Protein AF-A0A8J3SNN5-F1 (afdb_monomer_lite)

pLDDT: mean 92.43, std 6.27, range [60.31, 97.5]

Sequence (48 aa):
MQRLALFDLDNTLVNLDEAFRAWTAEFVDDRRLEHEAVDWFFALDRAG

Radius of gyration: 15.61 Å; chains: 1; bounding box: 32×19×50 Å

Organism: NCBI:txid936338

Secondary structure (DSSP, 8-state):
--------SBTTTB-HHHHHHHHHHHHHHHTT--TTHHHHHHHHHTT-

Structure (mmCIF, N/CA/C/O backbone):
data_AF-A0A8J3SNN5-F1
#
_entry.id   AF-A0A8J3SNN5-F1
#
loop_
_atom_site.group_PDB
_atom_site.id
_atom_site.type_symbol
_atom_site.label_atom_id
_atom_site.label_alt_id
_atom_site.label_comp_id
_atom_site.label_asym_id
_atom_site.label_entity_id
_atom_site.label_seq_id
_atom_site.pdbx_PDB_ins_code
_atom_site.Cartn_x
_atom_site.Cartn_y
_atom_site.Cartn_z
_atom_site.occupancy
_atom_site.B_iso_or_equiv
_atom_site.auth_seq_id
_atom_site.auth_comp_id
_atom_site.auth_asym_id
_atom_site.auth_atom_id
_atom_site.pdbx_PDB_model_num
ATOM 1 N N . MET A 1 1 ? -19.854 3.859 32.223 1.00 75.94 1 MET A N 1
ATOM 2 C CA . MET A 1 1 ? -18.970 4.481 31.213 1.00 75.94 1 MET A CA 1
ATOM 3 C C . MET A 1 1 ? -18.658 3.434 30.157 1.00 75.94 1 MET A C 1
ATOM 5 O O . MET A 1 1 ? -18.070 2.416 30.504 1.00 75.94 1 MET A O 1
ATOM 9 N N . GLN A 1 2 ? -19.108 3.627 28.917 1.00 84.06 2 GLN A N 1
ATOM 10 C CA . GLN A 1 2 ? -18.708 2.768 27.798 1.00 84.06 2 GLN A CA 1
ATOM 11 C C . GLN A 1 2 ? -17.303 3.169 27.340 1.00 84.06 2 GLN A C 1
ATOM 13 O O . GLN A 1 2 ? -17.007 4.357 27.249 1.00 84.06 2 GLN A O 1
ATOM 18 N N . ARG A 1 3 ? -16.435 2.183 27.096 1.00 90.12 3 ARG A N 1
ATOM 19 C CA . ARG A 1 3 ? -15.099 2.413 26.535 1.00 90.12 3 ARG A CA 1
ATOM 20 C C . ARG A 1 3 ? -15.192 2.231 25.027 1.00 90.12 3 ARG A C 1
ATOM 22 O O . ARG A 1 3 ? -15.703 1.206 24.582 1.00 90.12 3 ARG A O 1
ATOM 29 N N . LEU A 1 4 ? -14.713 3.214 24.279 1.00 93.56 4 LEU A N 1
ATOM 30 C CA . LEU A 1 4 ? -14.630 3.165 22.826 1.00 93.56 4 LEU A CA 1
ATOM 31 C C . LEU A 1 4 ? -13.155 3.156 22.422 1.00 93.56 4 LEU A C 1
ATOM 33 O O . LEU A 1 4 ? -12.359 3.885 23.013 1.00 93.56 4 LEU A O 1
ATOM 37 N N . ALA A 1 5 ? -12.817 2.351 21.420 1.00 93.50 5 ALA A N 1
ATOM 38 C CA . ALA A 1 5 ? -11.537 2.409 20.733 1.00 93.50 5 ALA A CA 1
ATOM 39 C C . ALA A 1 5 ? -11.811 2.711 19.261 1.00 93.50 5 ALA A C 1
ATOM 41 O O . ALA A 1 5 ? -12.676 2.083 18.649 1.00 93.50 5 ALA A O 1
ATOM 42 N N . LEU A 1 6 ? -11.102 3.700 18.734 1.00 95.81 6 LEU A N 1
ATOM 43 C CA . LEU A 1 6 ? -11.133 4.074 17.329 1.00 95.81 6 LEU A CA 1
ATOM 44 C C . LEU A 1 6 ? -9.797 3.655 16.738 1.00 95.81 6 LEU A C 1
ATOM 46 O O . LEU A 1 6 ? -8.752 3.931 17.326 1.00 95.81 6 LEU A O 1
ATOM 50 N N . PHE A 1 7 ? -9.861 2.985 15.600 1.00 96.06 7 PHE A N 1
ATOM 51 C CA . PHE A 1 7 ? -8.689 2.586 14.848 1.00 96.06 7 PHE A CA 1
ATOM 52 C C . PHE A 1 7 ? -8.763 3.263 13.496 1.00 96.06 7 PHE A C 1
ATOM 54 O O . PHE A 1 7 ? -9.811 3.253 12.848 1.00 96.06 7 PHE A O 1
ATOM 61 N N . ASP A 1 8 ? -7.649 3.863 13.116 1.00 95.62 8 ASP A N 1
ATOM 62 C CA . ASP A 1 8 ? -7.424 4.263 11.742 1.00 95.62 8 ASP A CA 1
ATOM 63 C C . ASP A 1 8 ? -7.253 3.016 10.861 1.00 95.62 8 ASP A C 1
ATOM 65 O O . ASP A 1 8 ? -6.990 1.924 11.368 1.00 95.62 8 ASP A O 1
ATOM 69 N N . LEU A 1 9 ? -7.437 3.152 9.553 1.00 95.00 9 LEU A N 1
ATOM 70 C CA . LEU A 1 9 ? -7.297 2.035 8.625 1.00 95.00 9 LEU A CA 1
ATOM 71 C C . LEU A 1 9 ? -5.846 1.899 8.163 1.00 95.00 9 LEU A C 1
ATOM 73 O O . LEU A 1 9 ? -5.223 0.847 8.349 1.00 95.00 9 LEU A O 1
ATOM 77 N N . ASP A 1 10 ? -5.314 2.976 7.600 1.00 94.00 10 ASP A N 1
ATOM 78 C CA . ASP A 1 10 ? -4.085 2.960 6.821 1.00 94.00 10 ASP A CA 1
ATOM 79 C C . ASP A 1 10 ? -2.871 2.879 7.737 1.00 94.00 10 ASP A C 1
ATOM 81 O O . ASP A 1 10 ? -2.701 3.655 8.675 1.00 94.00 10 ASP A O 1
ATOM 85 N N . ASN A 1 11 ? -2.045 1.861 7.513 1.00 90.25 11 ASN A N 1
ATOM 86 C CA . ASN A 1 11 ? -0.867 1.548 8.321 1.00 90.25 11 ASN A CA 1
ATOM 87 C C . ASN A 1 11 ? -1.146 1.386 9.834 1.00 90.25 11 ASN A C 1
ATOM 89 O O . ASN A 1 11 ? -0.216 1.321 10.637 1.00 90.25 11 ASN A O 1
ATOM 93 N N . THR A 1 12 ? -2.422 1.244 10.214 1.00 94.50 12 THR A N 1
ATOM 94 C CA . THR A 1 12 ? -2.887 0.934 11.572 1.00 94.50 12 THR A CA 1
ATOM 95 C C . THR A 1 12 ? -3.577 -0.429 11.613 1.00 94.50 12 THR A C 1
ATOM 97 O O . THR A 1 12 ? -3.195 -1.286 12.409 1.00 94.50 12 THR A O 1
ATOM 100 N N . LEU A 1 13 ? -4.570 -0.659 10.748 1.00 96.50 13 LEU A N 1
ATOM 101 C CA . LEU A 1 13 ? -5.240 -1.960 10.598 1.00 96.50 13 LEU A CA 1
ATOM 102 C C . LEU A 1 13 ? -4.790 -2.705 9.341 1.00 96.50 13 LEU A C 1
ATOM 104 O O . LEU A 1 13 ? -4.818 -3.934 9.317 1.00 96.50 13 LEU A O 1
ATOM 108 N N . VAL A 1 14 ? -4.385 -1.972 8.305 1.00 95.12 14 VAL A N 1
ATOM 109 C CA . VAL A 1 14 ? -3.935 -2.518 7.022 1.00 95.12 14 VAL A C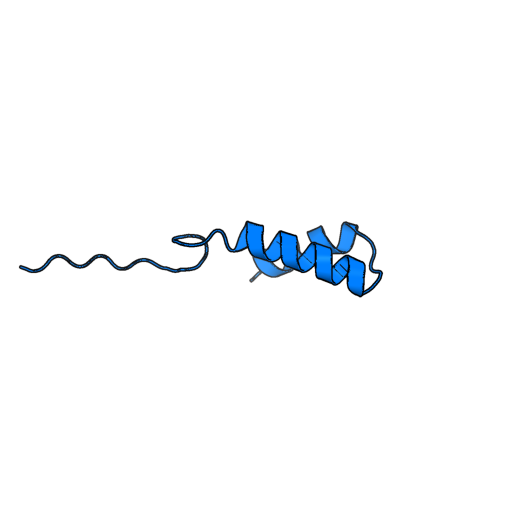A 1
ATOM 110 C C . VAL A 1 14 ? -2.525 -2.027 6.740 1.00 95.12 14 VAL A C 1
ATOM 112 O O . VAL A 1 14 ? -2.247 -0.845 6.895 1.00 95.12 14 VAL A O 1
ATOM 115 N N . ASN A 1 15 ? -1.642 -2.919 6.287 1.00 95.12 15 ASN A N 1
ATOM 116 C CA . ASN A 1 15 ? -0.334 -2.529 5.764 1.00 95.12 15 ASN A CA 1
ATOM 117 C C . ASN A 1 15 ? -0.508 -1.938 4.356 1.00 95.12 15 ASN A C 1
ATOM 119 O O . ASN A 1 15 ? -0.374 -2.643 3.352 1.00 95.12 15 ASN A O 1
ATOM 123 N N . LEU A 1 16 ? -0.895 -0.662 4.300 1.00 94.75 16 LEU A N 1
ATOM 124 C CA . LEU A 1 16 ? 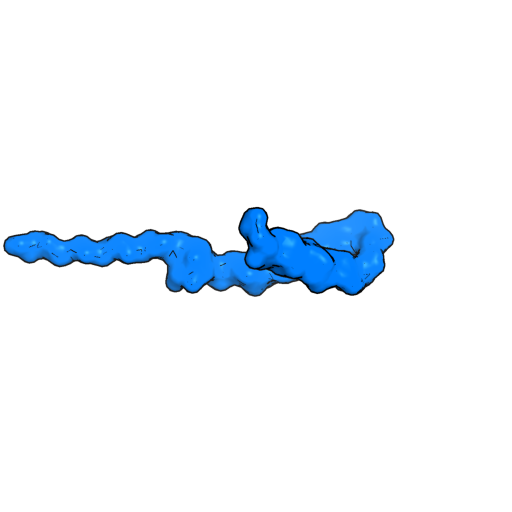-1.145 0.035 3.045 1.00 94.75 16 LEU A CA 1
ATOM 125 C C . LEU A 1 16 ? 0.153 0.185 2.249 1.00 94.75 16 LEU A C 1
ATOM 127 O O . LEU A 1 16 ? 0.120 0.005 1.037 1.00 94.75 16 LEU A O 1
ATOM 131 N N . ASP A 1 17 ? 1.289 0.409 2.916 1.00 93.62 17 ASP A N 1
ATOM 132 C CA . ASP A 1 17 ? 2.601 0.491 2.265 1.00 93.62 17 ASP A CA 1
ATOM 133 C C . ASP A 1 17 ? 2.911 -0.792 1.473 1.00 93.62 17 ASP A C 1
ATOM 135 O O . ASP A 1 17 ? 3.264 -0.752 0.298 1.00 93.62 17 ASP A O 1
ATOM 139 N N . GLU A 1 18 ? 2.755 -1.971 2.069 1.00 94.31 18 GLU A N 1
ATOM 140 C CA . GLU A 1 18 ? 3.038 -3.218 1.348 1.00 94.31 18 GLU A CA 1
ATOM 141 C C . GLU A 1 18 ? 2.071 -3.448 0.178 1.00 94.31 18 GLU A C 1
ATOM 143 O O . GLU A 1 18 ? 2.502 -3.822 -0.917 1.00 94.31 18 GLU A O 1
ATOM 148 N N . ALA A 1 19 ? 0.782 -3.160 0.381 1.00 94.94 19 ALA A N 1
ATOM 149 C CA . ALA A 1 19 ? -0.228 -3.265 -0.667 1.00 94.94 19 ALA A CA 1
ATOM 150 C C . ALA A 1 19 ? 0.050 -2.296 -1.829 1.00 94.94 19 ALA A C 1
ATOM 152 O O . ALA A 1 19 ? -0.012 -2.686 -2.997 1.00 94.94 19 ALA A O 1
ATOM 153 N N . PHE A 1 20 ? 0.413 -1.051 -1.520 1.00 94.75 20 PHE A N 1
ATOM 154 C CA . PHE A 1 20 ? 0.743 -0.035 -2.510 1.00 94.75 20 PHE A CA 1
ATOM 155 C C . PHE A 1 20 ? 2.007 -0.404 -3.289 1.00 94.75 20 PHE A C 1
ATOM 157 O O . PHE A 1 20 ? 2.064 -0.203 -4.503 1.00 94.75 20 PHE A O 1
ATOM 164 N N . ARG A 1 21 ? 2.999 -1.022 -2.636 1.00 94.62 21 ARG A N 1
ATOM 165 C CA . ARG A 1 21 ? 4.219 -1.500 -3.301 1.00 94.62 21 ARG A CA 1
ATOM 166 C C . ARG A 1 21 ? 3.938 -2.611 -4.299 1.00 94.62 21 ARG A C 1
ATOM 168 O O . ARG A 1 21 ? 4.448 -2.551 -5.416 1.00 94.62 21 ARG A O 1
ATOM 175 N N . ALA A 1 22 ? 3.125 -3.592 -3.913 1.00 95.88 22 ALA A N 1
ATOM 176 C CA . ALA A 1 22 ? 2.727 -4.678 -4.804 1.00 95.88 22 ALA A CA 1
ATOM 177 C C . ALA A 1 22 ? 1.966 -4.139 -6.024 1.00 95.88 22 ALA A C 1
ATOM 179 O O . ALA A 1 22 ? 2.346 -4.416 -7.159 1.00 95.88 22 ALA A O 1
ATOM 180 N N . TRP A 1 23 ? 0.970 -3.281 -5.789 1.00 96.12 23 TRP A N 1
ATOM 181 C CA . TRP A 1 23 ? 0.210 -2.640 -6.861 1.00 96.12 23 TRP A CA 1
ATOM 182 C C . TRP A 1 23 ? 1.096 -1.798 -7.792 1.00 96.12 23 TRP A C 1
ATOM 184 O O . TRP A 1 23 ? 0.951 -1.851 -9.010 1.00 96.12 23 TRP A O 1
ATOM 194 N N . THR A 1 24 ? 2.042 -1.036 -7.239 1.00 96.69 24 THR A N 1
ATOM 195 C CA . THR A 1 24 ? 2.941 -0.189 -8.036 1.00 96.69 24 THR A CA 1
ATOM 196 C C . THR A 1 24 ? 3.873 -1.027 -8.907 1.00 96.69 24 THR A C 1
ATOM 198 O O . THR A 1 24 ? 4.133 -0.646 -10.045 1.00 96.69 24 THR A O 1
ATOM 201 N N . ALA A 1 25 ? 4.360 -2.168 -8.409 1.00 95.94 25 ALA A N 1
ATOM 202 C CA . ALA A 1 25 ? 5.165 -3.086 -9.210 1.00 95.94 25 ALA A CA 1
ATOM 203 C C . ALA A 1 25 ? 4.368 -3.626 -10.409 1.00 95.94 25 ALA A C 1
ATOM 205 O O . ALA A 1 25 ? 4.840 -3.534 -11.539 1.00 95.94 25 ALA A O 1
ATOM 206 N N . GLU A 1 26 ? 3.131 -4.082 -10.180 1.00 97.00 26 GLU A N 1
ATOM 207 C CA . GLU A 1 26 ? 2.225 -4.512 -11.256 1.00 97.00 26 GLU A CA 1
ATOM 208 C C . GLU A 1 26 ? 1.963 -3.379 -12.258 1.00 97.00 26 GLU A C 1
ATOM 210 O O . GLU A 1 26 ? 2.042 -3.573 -13.469 1.00 97.00 26 GLU A O 1
ATOM 215 N N . PHE A 1 27 ? 1.720 -2.164 -11.765 1.00 95.94 27 PHE A N 1
ATOM 216 C CA . PHE A 1 27 ? 1.497 -0.992 -12.606 1.00 95.94 27 PHE A CA 1
ATOM 217 C C . PHE A 1 27 ? 2.719 -0.643 -13.467 1.00 95.94 27 PHE A C 1
ATOM 219 O O . PHE A 1 27 ? 2.580 -0.339 -14.653 1.00 95.94 27 PHE A O 1
ATOM 226 N N . VAL A 1 28 ? 3.918 -0.662 -12.883 1.00 96.94 28 VAL A N 1
ATOM 227 C CA . VAL A 1 28 ? 5.178 -0.390 -13.586 1.00 96.94 28 VAL A CA 1
ATOM 228 C C . VAL A 1 28 ? 5.405 -1.417 -14.693 1.00 96.94 28 VAL A C 1
ATOM 230 O O . VAL A 1 28 ? 5.707 -1.021 -15.823 1.00 96.94 28 VAL A O 1
ATOM 233 N N . ASP A 1 29 ? 5.168 -2.696 -14.404 1.00 96.06 29 ASP A N 1
ATOM 234 C CA . ASP A 1 29 ? 5.286 -3.785 -15.373 1.00 96.06 29 ASP A CA 1
ATOM 235 C C . ASP A 1 29 ? 4.265 -3.634 -16.516 1.00 96.06 29 ASP A C 1
ATOM 237 O O . ASP A 1 29 ? 4.639 -3.644 -17.695 1.00 96.06 29 ASP A O 1
ATOM 241 N N . ASP A 1 30 ? 2.992 -3.389 -16.189 1.00 97.50 30 ASP A N 1
ATOM 242 C CA . ASP A 1 30 ? 1.909 -3.178 -17.159 1.00 97.50 30 ASP A CA 1
ATOM 243 C C . ASP A 1 30 ? 2.184 -1.991 -18.091 1.00 97.50 30 ASP A C 1
ATOM 245 O O . ASP A 1 30 ? 1.857 -2.012 -19.285 1.00 97.50 30 ASP A O 1
ATOM 249 N N . ARG A 1 31 ? 2.797 -0.930 -17.558 1.00 96.75 31 ARG A N 1
ATOM 250 C CA . ARG A 1 31 ? 3.158 0.274 -18.316 1.00 96.75 31 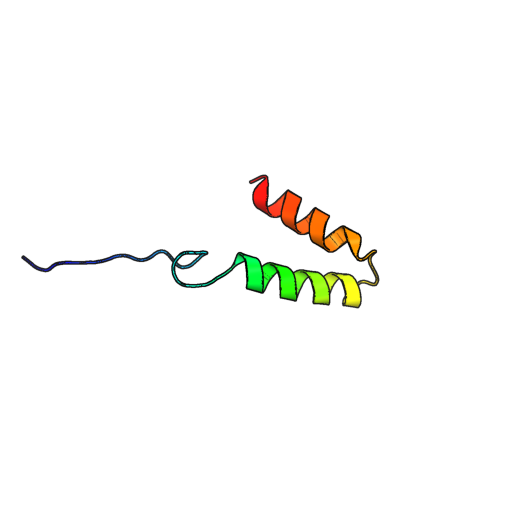ARG A CA 1
ATOM 251 C C . ARG A 1 31 ? 4.529 0.191 -18.980 1.00 96.75 31 ARG A C 1
ATOM 253 O O . ARG A 1 31 ? 4.871 1.116 -19.717 1.00 96.75 31 ARG A O 1
ATOM 260 N N . ARG A 1 32 ? 5.271 -0.907 -18.788 1.00 95.88 32 ARG A N 1
ATOM 261 C CA . ARG A 1 32 ? 6.644 -1.104 -19.285 1.00 95.88 32 ARG A CA 1
ATOM 262 C C . ARG A 1 32 ? 7.580 0.036 -18.880 1.00 95.88 32 ARG A C 1
ATOM 264 O O . ARG A 1 32 ? 8.383 0.503 -19.688 1.00 95.88 32 ARG A O 1
ATOM 271 N N . LEU A 1 33 ? 7.424 0.516 -17.651 1.00 95.31 33 LEU A N 1
ATOM 272 C CA . LEU A 1 33 ? 8.325 1.498 -17.065 1.00 95.31 33 LEU A CA 1
ATOM 273 C C . LEU A 1 33 ? 9.580 0.796 -16.534 1.00 95.31 33 LEU A C 1
ATOM 275 O O . LEU A 1 33 ? 9.621 -0.425 -16.385 1.00 95.31 33 LEU A O 1
ATOM 279 N N . GLU A 1 34 ? 10.621 1.575 -16.260 1.00 93.44 34 GLU A N 1
ATOM 280 C CA . GLU A 1 34 ? 11.806 1.051 -15.585 1.00 93.44 34 GLU A CA 1
ATOM 281 C C . GLU A 1 34 ? 11.445 0.636 -14.156 1.00 93.44 34 GLU A C 1
ATOM 283 O O . GLU A 1 34 ? 10.682 1.323 -13.480 1.00 93.44 34 GLU A O 1
ATOM 288 N N . HIS A 1 35 ? 12.006 -0.477 -13.678 1.00 86.50 35 HIS A N 1
ATOM 289 C CA . HIS A 1 35 ? 11.684 -1.020 -12.352 1.00 86.50 35 HIS A CA 1
ATOM 290 C C . HIS A 1 35 ? 11.990 -0.028 -11.212 1.00 86.50 35 HIS A C 1
ATOM 292 O O . HIS A 1 35 ? 11.297 0.001 -10.198 1.00 86.50 35 HIS A O 1
ATOM 298 N N . GLU A 1 36 ? 12.974 0.850 -11.418 1.00 92.56 36 GLU A N 1
ATOM 299 C CA . GLU A 1 36 ? 13.342 1.947 -10.512 1.00 92.56 36 GLU A CA 1
ATOM 300 C C . GLU A 1 36 ? 12.197 2.959 -10.301 1.00 92.56 36 GLU A C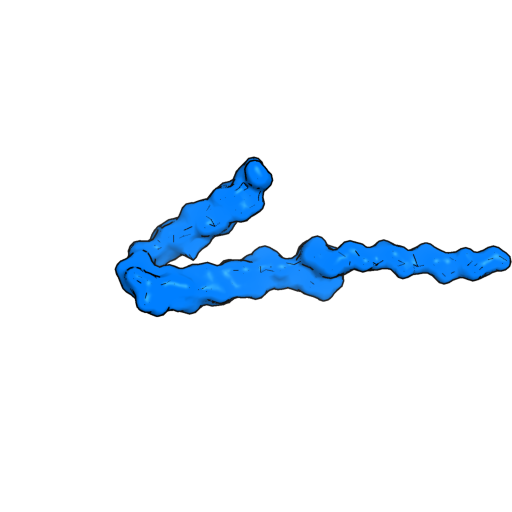 1
ATOM 302 O O . GLU A 1 36 ? 12.165 3.669 -9.294 1.00 92.56 36 GLU A O 1
ATOM 307 N N . ALA A 1 37 ? 11.203 2.993 -11.198 1.00 92.44 37 ALA A N 1
ATOM 308 C CA . ALA A 1 37 ? 10.017 3.828 -11.043 1.00 92.44 37 ALA A CA 1
ATOM 309 C C . ALA A 1 37 ? 9.182 3.447 -9.810 1.00 92.44 37 ALA A C 1
ATOM 311 O O . ALA A 1 37 ? 8.508 4.316 -9.258 1.00 92.44 37 ALA A O 1
ATOM 312 N N . VAL A 1 38 ? 9.245 2.194 -9.337 1.00 92.75 38 VAL A N 1
ATOM 313 C CA . VAL A 1 38 ? 8.543 1.765 -8.112 1.00 92.75 38 VAL A CA 1
ATOM 314 C C . VAL A 1 38 ? 9.029 2.565 -6.903 1.00 92.75 38 VAL A C 1
ATOM 316 O O . VAL A 1 38 ? 8.218 3.084 -6.134 1.00 92.75 38 VAL A O 1
ATOM 319 N N . ASP A 1 39 ? 10.345 2.720 -6.763 1.00 93.31 39 ASP A N 1
ATOM 320 C CA . ASP A 1 39 ? 10.941 3.468 -5.655 1.00 93.31 39 ASP A CA 1
ATOM 321 C C . ASP A 1 39 ? 10.637 4.971 -5.770 1.00 93.31 39 ASP A C 1
ATOM 323 O O . ASP A 1 39 ? 10.431 5.645 -4.759 1.00 93.31 39 ASP A O 1
ATOM 327 N N . TRP A 1 40 ? 10.529 5.492 -6.998 1.00 94.25 40 TRP A N 1
ATOM 328 C CA . TRP A 1 40 ? 10.104 6.872 -7.242 1.00 94.25 40 TRP A CA 1
ATOM 329 C C . TRP A 1 40 ? 8.653 7.130 -6.804 1.00 94.25 40 TRP A C 1
ATOM 331 O O . TRP A 1 40 ? 8.397 8.121 -6.119 1.00 94.25 40 TRP A O 1
ATOM 341 N N . PHE A 1 41 ? 7.713 6.234 -7.130 1.00 92.75 41 PHE A N 1
ATOM 342 C CA . PHE A 1 41 ? 6.320 6.339 -6.671 1.00 92.75 41 PHE A CA 1
ATOM 343 C C . PHE A 1 41 ? 6.220 6.302 -5.141 1.00 92.75 41 PHE A C 1
ATOM 345 O O . PHE A 1 41 ? 5.480 7.093 -4.558 1.00 92.75 41 PHE A O 1
ATOM 352 N N . PHE A 1 42 ? 7.014 5.453 -4.486 1.00 91.62 42 PHE A N 1
ATOM 353 C CA . PHE A 1 42 ? 7.088 5.392 -3.023 1.00 91.62 42 PHE A CA 1
ATOM 354 C C . PHE A 1 42 ? 7.655 6.661 -2.391 1.00 91.62 42 PHE A C 1
ATOM 356 O O . PHE A 1 42 ? 7.179 7.114 -1.350 1.00 91.62 42 PHE A O 1
ATOM 363 N N . ALA A 1 43 ? 8.684 7.242 -3.006 1.00 91.56 43 ALA A N 1
ATOM 364 C CA . ALA A 1 43 ? 9.252 8.498 -2.541 1.00 91.56 43 ALA A CA 1
ATOM 365 C C . ALA A 1 43 ? 8.250 9.657 -2.671 1.00 91.56 43 ALA A C 1
ATOM 367 O O . ALA A 1 43 ? 8.210 10.515 -1.791 1.00 91.56 43 ALA A O 1
ATOM 368 N N . LEU A 1 44 ? 7.439 9.670 -3.737 1.00 91.56 44 LEU A N 1
ATOM 369 C CA . LEU A 1 44 ? 6.407 10.684 -3.956 1.00 91.56 44 LEU A CA 1
ATOM 370 C C . LEU A 1 44 ? 5.259 10.565 -2.945 1.00 91.56 44 LEU A C 1
ATOM 372 O O . LEU A 1 44 ? 4.875 11.572 -2.362 1.00 91.56 44 LEU A O 1
ATOM 376 N N . ASP A 1 45 ? 4.758 9.352 -2.704 1.00 87.44 45 ASP A N 1
ATOM 377 C CA . ASP A 1 45 ? 3.700 9.085 -1.718 1.00 87.44 45 ASP A CA 1
ATOM 378 C C . ASP A 1 45 ? 4.096 9.554 -0.305 1.00 87.44 45 ASP A C 1
ATOM 380 O O . ASP A 1 45 ? 3.331 10.211 0.398 1.00 87.44 45 ASP A O 1
ATOM 384 N N . ARG A 1 46 ? 5.361 9.336 0.076 1.00 84.25 46 ARG A N 1
ATOM 385 C CA . ARG A 1 46 ? 5.900 9.774 1.374 1.00 84.25 46 A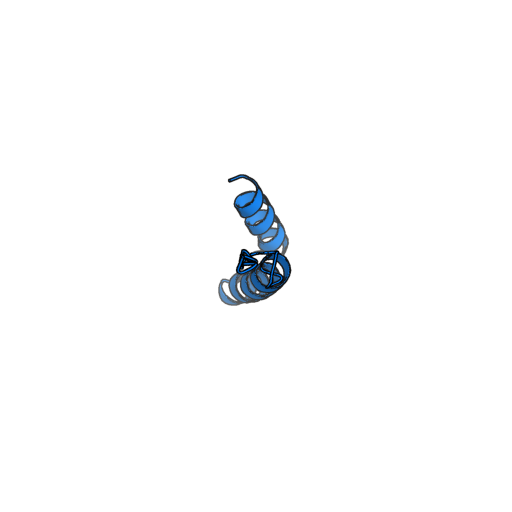RG A CA 1
ATOM 386 C C . ARG A 1 46 ? 6.207 11.267 1.471 1.00 84.25 46 ARG A C 1
ATOM 388 O O . ARG A 1 46 ? 6.487 11.743 2.572 1.00 84.25 46 ARG A O 1
ATOM 395 N N . ALA A 1 47 ? 6.211 11.995 0.356 1.00 83.81 47 ALA A N 1
ATOM 396 C CA . ALA A 1 47 ? 6.511 13.423 0.347 1.00 83.81 47 ALA A CA 1
ATOM 397 C C . ALA A 1 47 ? 5.316 14.299 0.770 1.00 83.81 47 ALA A C 1
ATOM 399 O O . ALA A 1 47 ? 5.555 15.436 1.181 1.00 83.81 47 A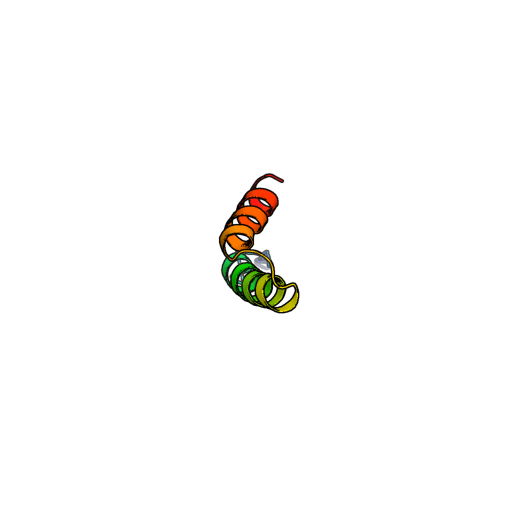LA A O 1
ATOM 400 N N . GLY A 1 48 ? 4.089 13.755 0.751 1.00 60.31 48 GLY A N 1
ATOM 401 C CA . GLY A 1 48 ? 2.858 14.450 1.153 1.00 60.31 48 GLY A CA 1
ATOM 402 C C . GLY A 1 48 ? 2.285 15.359 0.073 1.00 60.31 48 GLY A C 1
ATOM 403 O O . GLY A 1 48 ? 2.904 16.409 -0.212 1.00 60.31 48 GLY A O 1
#

InterPro domains:
  IPR036412 HAD-like superfamily [SSF56784] (1-37)

Foldseek 3Di:
DDDDDDFDVDPTVDPVVVVLLVVLQVVCVVVVHDSCVSVVVVVVVVVD